Protein AF-A0A921ZQP5-F1 (afdb_monomer_lite)

Foldseek 3Di:
DVVLLVVCVVVVVPQDLALVQLVVLDDPVLVVLAPDDPPDPPDLSQVSNQVSLVSSLSSLLSLLVSQFQVLDPSSLVSLVVVLVVLVVCLVDPVCVSHPNLSSLVSSVSSLVSSLRNNALVPDPVSVVVLVVSVVVCPPPPVVPDDDDDDDDDPPPPPPPPVSVVSVVRSVVSPD

Structure (mmCIF, N/CA/C/O backbone):
data_AF-A0A921ZQP5-F1
#
_entry.id   AF-A0A921ZQP5-F1
#
loop_
_atom_site.group_PDB
_atom_site.id
_atom_site.type_symbol
_atom_site.label_atom_id
_atom_site.label_alt_id
_atom_site.label_comp_id
_atom_site.label_asym_id
_atom_site.label_entity_id
_atom_site.label_seq_id
_atom_site.pdbx_PDB_ins_code
_atom_site.Cartn_x
_atom_site.Cartn_y
_atom_site.Cartn_z
_atom_site.occupancy
_atom_site.B_iso_or_equiv
_atom_site.auth_seq_id
_atom_site.auth_comp_id
_atom_site.auth_asym_id
_atom_site.auth_atom_id
_atom_site.pdbx_PDB_model_num
ATOM 1 N N . MET A 1 1 ? -2.136 -1.147 -10.296 1.00 84.06 1 MET A N 1
ATOM 2 C CA . MET A 1 1 ? -2.865 -0.444 -9.224 1.00 84.06 1 MET A CA 1
ATOM 3 C C . MET A 1 1 ? -4.380 -0.607 -9.323 1.00 84.06 1 MET A C 1
ATOM 5 O O . MET A 1 1 ? -4.909 -1.419 -8.580 1.00 84.06 1 MET A O 1
ATOM 9 N N . LEU A 1 2 ? -5.087 0.066 -10.246 1.00 88.06 2 LEU A N 1
ATOM 10 C CA . LEU A 1 2 ? -6.568 0.063 -10.282 1.00 88.06 2 LEU A CA 1
ATOM 11 C C . LEU A 1 2 ? -7.206 -1.332 -10.355 1.00 88.06 2 LEU A C 1
ATOM 13 O O . LEU A 1 2 ? -8.207 -1.579 -9.695 1.00 88.06 2 LEU A O 1
ATOM 17 N N . ARG A 1 3 ? -6.595 -2.262 -11.099 1.00 88.50 3 ARG A N 1
ATOM 18 C CA . ARG A 1 3 ? -7.064 -3.654 -11.184 1.00 88.50 3 ARG A CA 1
ATOM 19 C C . ARG A 1 3 ? -7.100 -4.356 -9.820 1.00 88.50 3 ARG A C 1
ATOM 21 O O . ARG A 1 3 ? -8.034 -5.099 -9.555 1.00 88.50 3 ARG A O 1
ATOM 28 N N . ILE A 1 4 ? -6.110 -4.105 -8.962 1.00 92.38 4 ILE A N 1
ATOM 29 C CA . ILE A 1 4 ? -6.035 -4.703 -7.620 1.00 92.38 4 ILE A CA 1
ATOM 30 C C . ILE A 1 4 ? -7.061 -4.060 -6.692 1.00 92.38 4 ILE A C 1
ATOM 32 O O . ILE A 1 4 ? -7.744 -4.767 -5.964 1.00 92.38 4 ILE A O 1
ATOM 36 N N . ILE A 1 5 ? -7.241 -2.740 -6.790 1.00 91.19 5 ILE A N 1
ATOM 37 C CA . ILE A 1 5 ? -8.275 -2.027 -6.030 1.00 91.19 5 ILE A CA 1
ATOM 38 C C . ILE A 1 5 ? -9.661 -2.570 -6.393 1.00 91.19 5 ILE A C 1
ATOM 40 O O . ILE A 1 5 ? -10.423 -2.942 -5.511 1.00 91.19 5 ILE A O 1
ATOM 44 N N . ALA A 1 6 ? -9.970 -2.678 -7.689 1.00 91.25 6 ALA A N 1
ATOM 45 C CA . ALA A 1 6 ? -11.240 -3.226 -8.158 1.00 91.25 6 ALA A CA 1
ATOM 46 C C . ALA A 1 6 ? -11.448 -4.675 -7.693 1.00 91.25 6 ALA A C 1
ATOM 48 O O . ALA A 1 6 ? -12.532 -5.016 -7.232 1.00 91.25 6 ALA A O 1
ATOM 49 N N . ARG A 1 7 ? -10.404 -5.514 -7.754 1.00 89.31 7 ARG A N 1
ATOM 50 C CA . ARG A 1 7 ? -10.455 -6.884 -7.229 1.00 89.31 7 ARG A CA 1
ATOM 51 C C . ARG A 1 7 ? -10.760 -6.904 -5.729 1.00 89.31 7 ARG A C 1
ATOM 53 O O . ARG A 1 7 ? -11.623 -7.672 -5.326 1.00 89.31 7 ARG A O 1
ATOM 60 N N . GLY A 1 8 ? -10.101 -6.062 -4.932 1.00 88.81 8 GLY A N 1
ATOM 61 C CA . GLY A 1 8 ? -10.366 -5.944 -3.495 1.00 88.81 8 GLY A CA 1
ATOM 62 C C . GLY A 1 8 ? -11.794 -5.481 -3.196 1.00 88.81 8 GLY A C 1
ATOM 63 O O . GLY A 1 8 ? -12.433 -6.015 -2.304 1.00 88.81 8 GLY A O 1
ATOM 64 N N . LEU A 1 9 ? -12.340 -4.554 -3.989 1.00 89.25 9 LEU A N 1
ATOM 65 C CA . LEU A 1 9 ? -13.730 -4.105 -3.841 1.00 89.25 9 LEU A CA 1
ATOM 66 C C . LEU A 1 9 ? -14.756 -5.196 -4.177 1.00 89.25 9 LEU A C 1
ATOM 68 O O . LEU A 1 9 ? -15.815 -5.239 -3.562 1.00 89.25 9 LEU A O 1
ATOM 72 N N . VAL A 1 10 ? -14.458 -6.067 -5.144 1.00 93.88 10 VAL A N 1
ATOM 73 C CA . VAL A 1 10 ? -15.321 -7.212 -5.479 1.00 93.88 10 VAL A CA 1
ATOM 74 C C . VAL A 1 10 ? -15.189 -8.322 -4.434 1.00 93.88 10 VAL A C 1
ATOM 76 O O . VAL A 1 10 ? -16.189 -8.898 -4.022 1.00 93.88 10 VAL A O 1
ATOM 79 N N . LEU A 1 11 ? -13.966 -8.613 -3.986 1.00 92.62 11 LEU A N 1
ATOM 80 C CA . LEU A 1 11 ? -13.654 -9.625 -2.973 1.00 92.62 11 LEU A CA 1
ATOM 81 C C . LEU A 1 11 ? -13.567 -9.004 -1.567 1.00 92.62 11 LEU A C 1
ATOM 83 O O . LEU A 1 11 ? -12.644 -9.296 -0.806 1.00 92.62 11 LEU A O 1
ATOM 87 N N . TRP A 1 12 ? -14.522 -8.135 -1.235 1.00 91.06 12 TRP A N 1
ATOM 88 C CA . TRP A 1 12 ? -14.483 -7.280 -0.043 1.00 91.06 12 TRP A CA 1
ATOM 89 C C . TRP A 1 12 ? -14.379 -8.052 1.275 1.00 91.06 12 TRP A C 1
ATOM 91 O O . TRP A 1 12 ? -13.649 -7.653 2.183 1.00 91.06 12 TRP A O 1
ATOM 101 N N . ASP A 1 13 ? -15.075 -9.185 1.356 1.00 90.94 13 ASP A N 1
ATOM 102 C CA . ASP A 1 13 ? -15.134 -10.009 2.565 1.00 90.94 13 ASP A CA 1
ATOM 103 C C . ASP A 1 13 ? -13.842 -10.801 2.810 1.00 90.94 13 ASP A C 1
ATOM 105 O O . ASP A 1 13 ? -13.599 -11.248 3.924 1.00 90.94 13 ASP A O 1
ATOM 109 N N . SER A 1 14 ? -12.995 -10.943 1.786 1.00 90.31 14 SER A N 1
ATOM 110 C CA . SER A 1 14 ? -11.706 -11.645 1.879 1.00 90.31 14 SER A CA 1
ATOM 111 C C . SER A 1 14 ? -10.543 -10.754 2.320 1.00 90.31 14 SER A C 1
ATOM 113 O O . SER A 1 14 ? -9.406 -11.217 2.358 1.00 90.31 14 SER A O 1
ATOM 115 N N . ILE A 1 15 ? -10.787 -9.461 2.562 1.00 91.88 15 ILE A N 1
ATOM 116 C CA . ILE A 1 15 ? -9.733 -8.515 2.940 1.00 91.88 15 ILE A CA 1
ATOM 117 C C . ILE A 1 15 ? -9.412 -8.667 4.429 1.00 91.88 15 ILE A C 1
ATOM 119 O O . ILE A 1 15 ? -10.255 -8.375 5.280 1.00 91.88 15 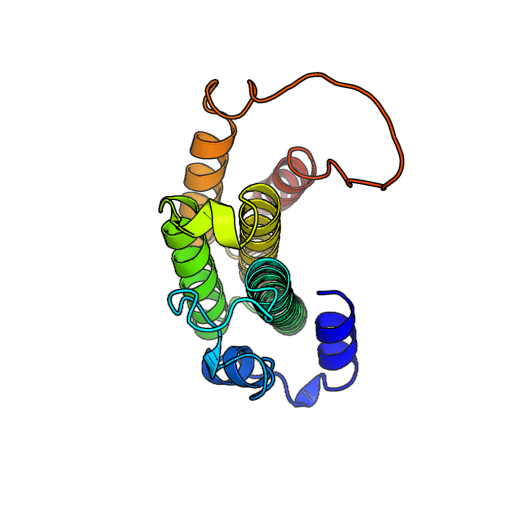ILE A O 1
ATOM 123 N N . GLU A 1 16 ? -8.164 -9.024 4.727 1.00 92.38 16 GLU A N 1
ATOM 124 C CA . GLU A 1 16 ? -7.643 -9.172 6.087 1.00 92.38 16 GLU A CA 1
ATOM 125 C C . GLU A 1 16 ? -6.623 -8.077 6.429 1.00 92.38 16 GLU A C 1
ATOM 127 O O . GLU A 1 16 ? -5.873 -7.611 5.570 1.00 92.38 16 GLU A O 1
ATOM 132 N N . ALA A 1 17 ? -6.588 -7.666 7.701 1.00 90.06 17 ALA A N 1
ATOM 133 C CA . ALA A 1 17 ? -5.658 -6.675 8.253 1.00 90.06 17 ALA A CA 1
ATOM 134 C C . ALA A 1 17 ? -4.242 -7.248 8.462 1.00 90.06 17 ALA A C 1
ATOM 136 O O . ALA A 1 17 ? -3.653 -7.099 9.526 1.00 90.06 17 ALA A O 1
ATOM 137 N N . SER A 1 18 ? -3.703 -7.937 7.456 1.00 90.81 18 SER A N 1
ATOM 138 C CA . SER A 1 18 ? -2.414 -8.622 7.534 1.00 90.81 18 SER A CA 1
ATOM 139 C C . SER A 1 18 ? -1.501 -8.244 6.371 1.00 90.81 18 SER A C 1
ATOM 141 O O . SER A 1 18 ? -1.930 -7.866 5.278 1.00 90.81 18 SER A O 1
ATOM 143 N N . GLU A 1 19 ? -0.197 -8.352 6.606 1.00 88.38 19 GLU A N 1
ATOM 144 C CA . GLU A 1 19 ? 0.795 -8.219 5.539 1.00 88.38 19 GLU A CA 1
ATOM 145 C C . GLU A 1 19 ? 0.754 -9.382 4.553 1.00 88.38 19 GLU A C 1
ATOM 147 O O . GLU A 1 19 ? 1.008 -9.186 3.365 1.00 88.38 19 GLU A O 1
ATOM 152 N N . GLU A 1 20 ? 0.395 -10.568 5.039 1.00 90.12 20 GLU A N 1
ATOM 153 C CA . GLU A 1 20 ? 0.256 -11.779 4.234 1.00 90.12 20 GLU A CA 1
ATOM 154 C C . GLU A 1 20 ? -0.777 -11.567 3.127 1.00 90.12 20 GLU A C 1
ATOM 156 O O . GLU A 1 20 ? -0.497 -11.822 1.957 1.00 90.12 20 GLU A O 1
ATOM 161 N N . TRP A 1 21 ? -1.913 -10.944 3.457 1.00 90.81 21 TRP A N 1
ATOM 162 C CA . TRP A 1 21 ? -2.940 -10.625 2.471 1.00 90.81 21 TRP A CA 1
ATOM 163 C C . TRP A 1 21 ? -2.437 -9.693 1.357 1.00 90.81 21 TRP A C 1
ATOM 165 O O . TRP A 1 21 ? -2.830 -9.833 0.193 1.00 90.81 21 TRP A O 1
ATOM 175 N N . ILE A 1 22 ? -1.559 -8.738 1.697 1.00 90.12 22 ILE A N 1
ATOM 176 C CA . ILE A 1 22 ? -0.934 -7.820 0.732 1.00 90.12 22 ILE A CA 1
ATOM 177 C C . ILE A 1 22 ? 0.013 -8.594 -0.195 1.00 90.12 22 ILE A C 1
ATOM 179 O O . ILE A 1 22 ? -0.006 -8.375 -1.410 1.00 90.12 22 ILE A O 1
ATOM 183 N N . ASP A 1 23 ? 0.818 -9.498 0.364 1.00 88.81 23 ASP A N 1
ATOM 184 C CA . ASP A 1 23 ? 1.767 -10.326 -0.386 1.00 88.81 23 ASP A CA 1
ATOM 185 C C . ASP A 1 23 ? 1.061 -11.358 -1.286 1.00 88.81 23 ASP A C 1
ATOM 187 O O . ASP A 1 23 ? 1.543 -11.657 -2.384 1.00 88.81 23 ASP A O 1
ATOM 191 N N . ASP A 1 24 ? -0.129 -11.817 -0.900 1.00 90.81 24 ASP A N 1
ATOM 192 C CA . ASP A 1 24 ? -0.987 -12.703 -1.697 1.00 90.81 24 ASP A CA 1
ATOM 193 C C . ASP A 1 24 ? -1.601 -12.022 -2.925 1.00 90.81 24 ASP A C 1
ATOM 195 O O . ASP A 1 24 ? -2.029 -12.684 -3.876 1.00 90.81 24 ASP A O 1
ATOM 199 N N . GLN A 1 25 ? -1.612 -10.686 -2.971 1.00 89.75 25 GLN A N 1
ATOM 200 C CA . GLN A 1 25 ? -2.011 -9.967 -4.183 1.00 89.75 25 GLN A CA 1
ATOM 201 C C . GLN A 1 25 ? -0.934 -10.016 -5.273 1.00 89.75 25 GLN A C 1
ATOM 203 O O . GLN A 1 25 ? -1.226 -9.696 -6.431 1.00 89.75 25 GLN A O 1
ATOM 208 N N . VAL A 1 26 ? 0.304 -10.385 -4.928 1.00 88.00 26 VAL A N 1
ATOM 209 C CA . VAL A 1 26 ? 1.435 -10.421 -5.857 1.00 88.00 26 VAL A CA 1
ATOM 210 C C . VAL A 1 26 ? 1.469 -11.772 -6.580 1.00 88.00 26 VAL A C 1
ATOM 212 O O . VAL A 1 26 ? 1.641 -12.807 -5.936 1.00 88.00 26 VAL A O 1
ATOM 215 N N . PRO A 1 27 ? 1.364 -11.797 -7.922 1.00 85.94 27 PRO A N 1
ATOM 216 C CA . PRO A 1 27 ? 1.469 -13.029 -8.693 1.00 85.94 27 PRO A CA 1
ATOM 217 C C . PRO A 1 27 ? 2.818 -13.719 -8.479 1.00 85.94 27 PRO A C 1
ATOM 219 O O . PRO A 1 27 ? 3.862 -13.062 -8.483 1.00 85.94 27 PRO A O 1
ATOM 222 N N . GLU A 1 28 ? 2.811 -15.050 -8.398 1.00 80.94 28 GLU A N 1
ATOM 223 C CA . GLU A 1 28 ? 4.031 -15.865 -8.292 1.00 80.94 28 GLU A CA 1
ATOM 224 C C . GLU A 1 28 ? 5.002 -15.627 -9.450 1.00 80.94 28 GLU A C 1
ATOM 226 O O . GLU A 1 28 ? 6.207 -15.717 -9.265 1.00 80.94 28 GLU A O 1
ATOM 231 N N . THR A 1 29 ? 4.493 -15.228 -10.617 1.00 78.19 29 THR A N 1
ATOM 232 C CA . THR A 1 29 ? 5.302 -14.847 -11.781 1.00 78.19 29 THR A CA 1
ATOM 233 C C . THR A 1 29 ? 6.208 -13.648 -11.510 1.00 78.19 29 THR A C 1
ATOM 235 O O . THR A 1 29 ? 7.262 -13.546 -12.119 1.00 78.19 29 THR A O 1
ATOM 238 N N . ILE A 1 30 ? 5.818 -12.734 -10.614 1.00 76.62 30 ILE A N 1
ATOM 239 C CA . ILE A 1 30 ? 6.585 -11.517 -10.307 1.00 76.62 30 ILE A CA 1
ATOM 240 C C . ILE A 1 30 ? 7.510 -11.746 -9.108 1.00 76.62 30 ILE A C 1
ATOM 242 O O . ILE A 1 30 ? 8.615 -11.210 -9.100 1.00 76.62 30 ILE A O 1
ATOM 246 N N . LYS A 1 31 ? 7.105 -12.586 -8.140 1.00 75.50 31 LYS A N 1
ATOM 247 C CA . LYS A 1 31 ? 7.870 -12.900 -6.916 1.00 75.50 31 LYS A CA 1
ATOM 248 C C . LYS A 1 31 ? 9.378 -13.176 -7.137 1.00 75.50 31 LYS A C 1
ATOM 250 O O . LYS A 1 31 ? 10.164 -12.609 -6.381 1.00 75.50 31 LYS A O 1
ATOM 255 N N . PRO A 1 32 ? 9.826 -13.954 -8.146 1.00 69.06 32 PRO A N 1
ATOM 256 C CA . PRO A 1 32 ? 11.253 -14.251 -8.337 1.00 69.06 32 PRO A CA 1
ATOM 257 C C . PRO A 1 32 ? 12.075 -13.092 -8.929 1.00 69.06 32 PRO A C 1
ATOM 259 O O . PRO A 1 32 ? 13.300 -13.076 -8.801 1.00 69.06 32 PRO A O 1
ATOM 262 N N . TYR A 1 33 ? 11.427 -12.104 -9.553 1.00 63.81 33 TYR A N 1
ATOM 263 C CA . TYR A 1 33 ? 12.099 -10.980 -10.219 1.00 63.81 33 TYR A CA 1
ATOM 264 C C . TYR A 1 33 ? 12.191 -9.719 -9.343 1.00 63.81 33 TYR A C 1
ATOM 266 O O . TYR A 1 33 ? 12.724 -8.699 -9.780 1.00 63.81 33 TYR A O 1
ATOM 274 N N . ILE A 1 34 ? 11.699 -9.780 -8.102 1.00 64.56 34 ILE A N 1
ATOM 275 C CA . ILE A 1 34 ? 11.706 -8.660 -7.155 1.00 64.56 34 ILE A CA 1
ATOM 276 C C . ILE A 1 34 ? 13.138 -8.393 -6.670 1.00 64.56 34 ILE A C 1
ATOM 278 O O . ILE A 1 34 ? 13.716 -9.196 -5.944 1.00 64.56 34 ILE A O 1
ATOM 282 N N . PHE A 1 35 ? 13.699 -7.235 -7.033 1.00 56.47 35 PHE A N 1
ATOM 283 C CA . PHE A 1 35 ? 15.016 -6.747 -6.578 1.00 56.47 35 PHE A CA 1
ATOM 284 C C . PHE A 1 35 ? 16.217 -7.688 -6.818 1.00 56.47 35 PHE A C 1
ATOM 286 O O . PHE A 1 35 ? 17.284 -7.490 -6.230 1.00 56.47 35 PHE A O 1
ATOM 293 N N . THR A 1 36 ? 16.080 -8.668 -7.711 1.00 57.41 36 THR A N 1
ATOM 294 C CA . THR A 1 36 ? 17.178 -9.535 -8.158 1.00 57.41 36 THR A CA 1
ATOM 295 C C . THR A 1 36 ? 18.044 -8.797 -9.183 1.00 57.41 36 THR A C 1
ATOM 297 O O . THR A 1 36 ? 17.536 -8.014 -9.989 1.00 57.41 36 THR A O 1
ATOM 300 N N . LYS A 1 37 ? 19.368 -9.022 -9.161 1.00 53.88 37 LYS A N 1
ATOM 301 C CA . LYS A 1 37 ? 20.265 -8.482 -10.198 1.00 53.88 37 LYS A CA 1
ATOM 302 C C . LYS A 1 37 ? 19.830 -8.998 -11.579 1.00 53.88 37 LYS A C 1
ATOM 304 O O . LYS A 1 37 ? 19.531 -10.191 -11.683 1.00 53.88 37 LYS A O 1
ATOM 309 N N . PRO A 1 38 ? 19.848 -8.147 -12.622 1.00 59.31 38 PRO A N 1
ATOM 310 C CA . PRO A 1 38 ? 19.585 -8.587 -13.982 1.00 59.31 38 PRO A CA 1
ATOM 311 C C . PRO A 1 38 ? 20.487 -9.771 -14.319 1.00 59.31 38 PRO A C 1
ATOM 313 O O . PRO A 1 38 ? 21.709 -9.658 -14.234 1.00 59.31 38 PRO A O 1
ATOM 316 N N . THR A 1 39 ? 19.881 -10.923 -14.584 1.00 58.44 39 THR A N 1
ATOM 317 C CA . THR A 1 39 ? 20.587 -12.164 -14.935 1.00 58.44 39 THR A CA 1
ATOM 318 C C . THR A 1 39 ? 20.300 -12.543 -16.389 1.00 58.44 39 THR A C 1
ATOM 320 O O . THR A 1 39 ? 21.133 -13.179 -17.024 1.00 58.44 39 THR A O 1
ATOM 323 N N . GLU A 1 40 ? 19.162 -12.103 -16.937 1.00 60.91 40 GLU A N 1
ATOM 324 C CA . GLU A 1 40 ? 18.735 -12.366 -18.311 1.00 60.91 40 GLU A CA 1
ATOM 325 C C . GLU A 1 40 ? 18.406 -11.054 -19.033 1.00 60.91 40 GLU A C 1
ATOM 327 O O . GLU A 1 40 ? 17.514 -10.320 -18.615 1.00 60.91 40 GLU A O 1
ATOM 332 N N . ASP A 1 41 ? 19.074 -10.779 -20.154 1.00 59.09 41 ASP A N 1
ATOM 333 C CA . ASP A 1 41 ? 18.894 -9.538 -20.929 1.00 59.09 41 ASP A CA 1
ATOM 334 C C . ASP A 1 41 ? 17.508 -9.410 -21.602 1.00 59.09 41 ASP A C 1
ATOM 336 O O . ASP A 1 41 ? 17.139 -8.336 -22.070 1.00 59.09 41 ASP A O 1
ATOM 340 N N . ASN A 1 42 ? 16.714 -10.488 -21.638 1.00 66.00 42 ASN A N 1
ATOM 341 C CA . ASN A 1 42 ? 15.389 -10.513 -22.273 1.00 66.00 42 ASN A CA 1
ATOM 342 C C . ASN A 1 42 ? 14.234 -10.121 -21.335 1.00 66.00 42 ASN A C 1
ATOM 344 O O . ASN A 1 42 ? 13.088 -10.052 -21.784 1.00 66.00 42 ASN A O 1
ATOM 348 N N . VAL A 1 43 ? 14.499 -9.903 -20.043 1.00 69.06 43 VAL A N 1
ATOM 349 C CA . VAL A 1 43 ? 13.464 -9.553 -19.062 1.00 69.06 43 VAL A CA 1
ATOM 350 C C . VAL A 1 43 ? 13.516 -8.060 -18.763 1.00 69.06 43 VAL A C 1
ATOM 352 O O . VAL A 1 43 ? 14.529 -7.534 -18.308 1.00 69.06 43 VAL A O 1
ATOM 355 N N . ASP A 1 44 ? 12.389 -7.377 -18.961 1.00 76.69 44 ASP A N 1
ATOM 356 C CA . ASP A 1 44 ? 12.228 -5.986 -18.544 1.00 76.69 44 ASP A CA 1
ATOM 357 C C . ASP A 1 44 ? 12.037 -5.911 -17.018 1.00 76.69 44 ASP A C 1
ATOM 359 O O . ASP A 1 44 ? 10.922 -5.909 -16.484 1.00 76.69 44 ASP A O 1
ATOM 363 N N . TYR A 1 45 ? 13.163 -5.890 -16.301 1.00 74.75 45 TYR A N 1
ATOM 364 C CA . TYR A 1 45 ? 13.194 -5.748 -14.846 1.00 74.75 45 TYR A CA 1
ATOM 365 C C . TYR A 1 45 ? 12.546 -4.440 -14.376 1.00 74.75 45 TYR A C 1
ATOM 367 O O . TYR A 1 45 ? 12.028 -4.396 -13.257 1.00 74.75 45 TYR A O 1
ATOM 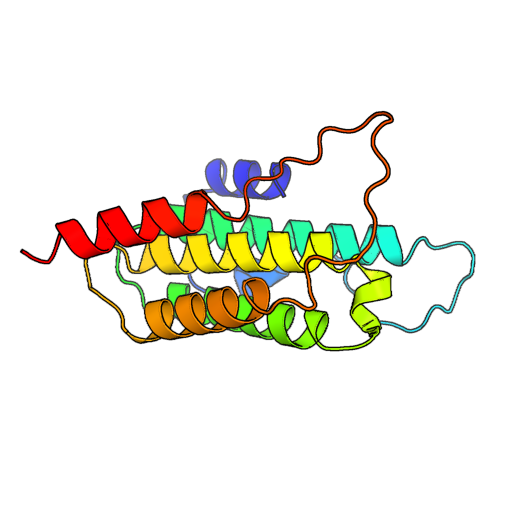375 N N . GLU A 1 46 ? 12.531 -3.391 -15.206 1.00 78.38 46 GLU A N 1
ATOM 376 C CA . GLU A 1 46 ? 11.878 -2.131 -14.860 1.00 78.38 46 GLU A CA 1
ATOM 377 C C . GLU A 1 46 ? 10.361 -2.296 -14.823 1.00 78.38 46 GLU A C 1
ATOM 379 O O . GLU A 1 46 ? 9.727 -2.010 -13.801 1.00 78.38 46 GLU A O 1
ATOM 384 N N . ALA A 1 47 ? 9.783 -2.857 -15.886 1.00 82.12 47 ALA A N 1
ATOM 385 C CA . ALA A 1 47 ? 8.355 -3.146 -15.949 1.00 82.12 47 ALA A CA 1
ATOM 386 C C . ALA A 1 47 ? 7.908 -4.110 -14.835 1.00 82.12 47 ALA A C 1
ATOM 388 O O . ALA A 1 47 ? 6.843 -3.913 -14.240 1.00 82.12 47 ALA A O 1
ATOM 389 N N . MET A 1 48 ? 8.720 -5.122 -14.502 1.00 82.38 48 MET A N 1
ATOM 390 C CA . MET A 1 48 ? 8.412 -6.067 -13.419 1.00 82.38 48 MET A CA 1
ATOM 391 C C . MET A 1 48 ? 8.392 -5.387 -12.044 1.00 82.38 48 MET A C 1
ATOM 393 O O . MET A 1 48 ? 7.427 -5.544 -11.287 1.00 82.38 48 MET A O 1
ATOM 397 N N . ASN A 1 49 ? 9.406 -4.577 -11.725 1.00 82.25 49 ASN A N 1
ATOM 398 C CA . ASN A 1 49 ? 9.465 -3.855 -10.452 1.00 82.25 49 ASN A CA 1
ATOM 399 C C . ASN A 1 49 ? 8.374 -2.775 -10.353 1.00 82.25 49 ASN A C 1
ATOM 401 O O . ASN A 1 49 ? 7.760 -2.602 -9.295 1.00 82.25 49 ASN A O 1
ATOM 405 N N . GLN A 1 50 ? 8.070 -2.082 -11.454 1.00 84.38 50 GLN A N 1
ATOM 406 C CA . GLN A 1 50 ? 6.948 -1.145 -11.530 1.00 84.38 50 GLN A CA 1
ATOM 407 C C . GLN A 1 50 ? 5.604 -1.846 -11.308 1.00 84.38 50 GLN A C 1
ATOM 409 O O . GLN A 1 50 ? 4.752 -1.327 -10.578 1.00 84.38 50 GLN A O 1
ATOM 414 N N . ALA A 1 51 ? 5.397 -3.021 -11.909 1.00 87.94 51 ALA A N 1
ATOM 415 C CA . ALA A 1 51 ? 4.190 -3.816 -11.714 1.00 87.94 51 ALA A CA 1
ATOM 416 C C . ALA A 1 51 ? 4.040 -4.238 -10.248 1.00 87.94 51 ALA A C 1
ATOM 418 O O . ALA A 1 51 ? 2.974 -4.021 -9.670 1.00 87.94 51 ALA A O 1
ATOM 419 N N . TYR A 1 52 ? 5.113 -4.741 -9.628 1.00 88.00 52 TYR A N 1
ATOM 420 C CA . TYR A 1 52 ? 5.144 -5.090 -8.206 1.00 88.00 52 TYR A CA 1
ATOM 421 C C . TYR A 1 52 ? 4.736 -3.910 -7.311 1.00 88.00 52 TYR A C 1
ATOM 423 O O . TYR A 1 52 ? 3.782 -4.021 -6.537 1.00 88.00 52 TYR A O 1
ATOM 431 N N . CYS A 1 53 ? 5.381 -2.748 -7.473 1.00 87.75 53 CYS A N 1
ATOM 432 C CA . CYS A 1 53 ? 5.075 -1.556 -6.676 1.00 87.75 53 CYS A CA 1
ATOM 433 C C . CYS A 1 53 ? 3.603 -1.145 -6.816 1.00 87.75 53 CYS A C 1
ATOM 435 O O . CYS A 1 53 ? 2.922 -0.869 -5.829 1.00 87.75 53 CYS A O 1
ATOM 437 N N . ASN A 1 54 ? 3.086 -1.167 -8.046 1.00 90.56 54 ASN A N 1
ATOM 438 C CA . ASN A 1 54 ? 1.703 -0.819 -8.352 1.00 90.56 54 ASN A CA 1
ATOM 439 C C . ASN A 1 54 ? 0.673 -1.844 -7.851 1.00 90.56 54 ASN A C 1
ATOM 441 O O . ASN A 1 54 ? -0.501 -1.487 -7.703 1.00 90.56 54 ASN A O 1
ATOM 445 N N . ILE A 1 55 ? 1.055 -3.110 -7.677 1.00 92.12 55 ILE A N 1
ATOM 446 C CA . ILE A 1 55 ? 0.194 -4.155 -7.112 1.00 92.12 55 ILE A CA 1
ATOM 447 C C . ILE A 1 55 ? 0.091 -3.956 -5.605 1.00 92.12 55 ILE A C 1
ATOM 449 O O . ILE A 1 55 ? -1.015 -3.765 -5.102 1.00 92.12 55 ILE A O 1
ATOM 453 N N . VAL A 1 56 ? 1.235 -3.878 -4.921 1.00 91.75 56 VAL A N 1
ATOM 454 C CA . VAL A 1 56 ? 1.310 -3.681 -3.467 1.00 91.75 56 VAL A CA 1
ATOM 455 C C . VAL A 1 56 ? 0.648 -2.363 -3.057 1.00 91.75 56 VAL A C 1
ATOM 457 O O . VAL A 1 56 ? -0.184 -2.353 -2.157 1.00 91.75 56 VAL A O 1
ATOM 460 N N . ALA A 1 57 ? 0.909 -1.256 -3.761 1.00 92.12 57 ALA A N 1
ATOM 461 C CA . ALA A 1 57 ? 0.246 0.019 -3.473 1.00 92.12 57 ALA A CA 1
ATOM 462 C C . ALA A 1 57 ? -1.281 -0.051 -3.657 1.00 92.12 57 ALA A C 1
ATOM 464 O O . ALA A 1 57 ? -2.029 0.561 -2.896 1.00 92.12 57 ALA A O 1
ATOM 465 N N . GLY A 1 58 ? -1.754 -0.812 -4.652 1.00 92.75 58 GLY A N 1
ATOM 466 C CA . GLY A 1 58 ? -3.182 -1.048 -4.868 1.00 92.75 58 GLY A CA 1
ATOM 467 C C . GLY A 1 58 ? -3.817 -1.887 -3.758 1.00 92.75 58 GLY A C 1
ATOM 468 O O . GLY A 1 58 ? -4.922 -1.569 -3.327 1.00 92.75 58 GLY A O 1
ATOM 469 N N . ALA A 1 59 ? -3.108 -2.907 -3.272 1.00 93.38 59 ALA A N 1
ATOM 470 C CA . ALA A 1 59 ? -3.531 -3.738 -2.149 1.00 93.38 59 ALA A CA 1
ATOM 471 C C . ALA A 1 59 ? -3.616 -2.920 -0.851 1.00 93.38 59 ALA A C 1
ATOM 473 O O . ALA A 1 59 ? -4.666 -2.900 -0.213 1.00 93.38 59 ALA A O 1
ATOM 474 N N . CYS A 1 60 ? -2.577 -2.141 -0.527 1.00 93.12 60 CYS A N 1
ATOM 475 C CA . CYS A 1 60 ? -2.588 -1.220 0.613 1.00 93.12 60 CYS A CA 1
ATOM 476 C C . CYS A 1 60 ? -3.765 -0.236 0.541 1.00 93.12 60 CYS A C 1
ATOM 478 O O . CYS A 1 60 ? -4.399 0.050 1.552 1.00 93.12 60 CYS A O 1
ATOM 480 N N . PHE A 1 61 ? -4.081 0.286 -0.650 1.00 93.50 61 PHE A N 1
ATOM 481 C CA . PHE A 1 61 ? -5.215 1.193 -0.823 1.00 93.50 61 PHE A CA 1
ATOM 482 C C . PHE A 1 61 ? -6.566 0.503 -0.614 1.00 93.50 61 PHE A C 1
ATOM 484 O O . PHE A 1 61 ? -7.428 1.070 0.051 1.00 93.50 61 PHE A O 1
ATOM 491 N N . ALA A 1 62 ? -6.745 -0.716 -1.131 1.00 94.19 62 ALA A N 1
ATOM 492 C CA . ALA A 1 62 ? -7.946 -1.514 -0.880 1.00 94.19 62 ALA A CA 1
ATOM 493 C C . ALA A 1 62 ? -8.126 -1.809 0.618 1.00 94.19 62 ALA A C 1
ATOM 495 O O . ALA A 1 62 ? -9.226 -1.648 1.144 1.00 94.19 62 ALA A O 1
ATOM 496 N N . LEU A 1 63 ? -7.033 -2.132 1.317 1.00 92.81 63 LEU A N 1
ATOM 497 C CA . LEU A 1 63 ? -7.027 -2.311 2.767 1.00 92.81 63 LEU A CA 1
ATOM 498 C C . LEU A 1 63 ? -7.444 -1.022 3.492 1.00 92.81 63 LEU A C 1
ATOM 500 O O . LEU A 1 63 ? -8.302 -1.037 4.373 1.00 92.81 63 LEU A O 1
ATOM 504 N N . GLY A 1 64 ? -6.920 0.122 3.043 1.00 91.75 64 GLY A N 1
ATOM 505 C CA . GLY A 1 64 ? -7.307 1.435 3.553 1.00 91.75 64 GLY A CA 1
ATOM 506 C C . GLY A 1 64 ? -8.786 1.776 3.359 1.00 91.75 64 GLY A C 1
ATOM 507 O O . GLY A 1 64 ? -9.362 2.445 4.210 1.00 91.75 64 GLY A O 1
ATOM 508 N N . LEU A 1 65 ? -9.412 1.308 2.273 1.00 91.75 65 LEU A N 1
ATOM 509 C CA . LEU A 1 65 ? -10.856 1.451 2.058 1.00 91.75 65 LEU A CA 1
ATOM 510 C C . LEU A 1 65 ? -11.657 0.537 2.994 1.00 91.75 65 LEU A C 1
ATOM 512 O O . LEU A 1 65 ? -12.664 0.972 3.548 1.00 91.75 65 LEU A O 1
ATOM 516 N N . ARG A 1 66 ? -11.205 -0.706 3.199 1.00 92.38 66 ARG A N 1
ATOM 517 C CA . ARG A 1 66 ? -11.867 -1.701 4.060 1.00 92.38 66 ARG A CA 1
ATOM 518 C C . ARG A 1 66 ? -11.916 -1.308 5.531 1.00 92.38 66 ARG A C 1
ATOM 520 O O . ARG A 1 66 ? -12.902 -1.604 6.208 1.00 92.38 66 ARG A O 1
ATOM 527 N N . PHE A 1 67 ? -10.859 -0.664 6.007 1.00 90.12 67 PHE A N 1
ATOM 528 C CA . PHE A 1 67 ? -10.689 -0.253 7.400 1.00 90.12 67 PHE A CA 1
ATOM 529 C C . PHE A 1 67 ? -10.786 1.270 7.571 1.00 90.12 67 PHE A C 1
ATOM 531 O O . PHE A 1 67 ? -10.321 1.822 8.564 1.00 90.12 67 PHE A O 1
ATOM 538 N N . ALA A 1 68 ? -11.392 1.981 6.615 1.00 90.88 68 ALA A N 1
ATOM 539 C CA . ALA A 1 68 ? -11.519 3.433 6.679 1.00 90.88 68 ALA A CA 1
ATOM 540 C C . ALA A 1 68 ? -12.281 3.871 7.945 1.00 90.88 68 ALA A C 1
ATOM 542 O O . ALA A 1 68 ? -13.449 3.531 8.130 1.00 90.88 68 ALA A O 1
ATOM 543 N N . GLY A 1 69 ? -11.619 4.634 8.817 1.00 84.44 69 GLY A N 1
ATOM 544 C CA . GLY A 1 69 ? -12.190 5.137 10.069 1.00 84.44 69 GLY A CA 1
ATOM 545 C C . GLY A 1 69 ? -12.434 4.085 11.157 1.00 84.44 69 GLY A C 1
ATOM 546 O O . GLY A 1 69 ? -12.969 4.437 12.208 1.00 84.44 69 GLY A O 1
ATOM 547 N N . SER A 1 70 ? -12.040 2.819 10.963 1.00 85.50 70 SER A N 1
ATOM 548 C CA . SER A 1 70 ? -12.141 1.809 12.028 1.00 85.50 70 SER A CA 1
ATOM 549 C C . SER A 1 70 ? -11.148 2.093 13.164 1.00 85.50 70 SER A C 1
ATOM 551 O O . SER A 1 70 ? -11.443 1.838 14.337 1.00 85.50 70 SER A O 1
ATOM 553 N N . GLY A 1 71 ? -9.998 2.694 12.833 1.00 81.56 71 GLY A N 1
ATOM 554 C CA . GLY A 1 71 ? -8.882 2.885 13.758 1.00 81.56 71 GLY A CA 1
ATOM 555 C C . GLY A 1 71 ? -8.204 1.573 14.147 1.00 81.56 71 GLY A C 1
ATOM 556 O O . GLY A 1 71 ? -7.735 1.456 15.275 1.00 81.56 71 GLY A O 1
ATOM 557 N N . ASP A 1 72 ? -8.223 0.597 13.241 1.00 88.38 72 ASP A N 1
ATOM 558 C CA . ASP A 1 72 ? -7.560 -0.694 13.394 1.00 88.38 72 ASP A CA 1
ATOM 559 C C . ASP A 1 72 ? -6.034 -0.519 13.308 1.00 88.38 72 ASP A C 1
ATOM 561 O O . ASP A 1 72 ? -5.509 0.006 12.318 1.00 88.38 72 ASP A O 1
ATOM 565 N N . GLU A 1 73 ? -5.332 -0.892 14.379 1.00 87.94 73 GLU A N 1
ATOM 566 C CA . GLU A 1 73 ? -3.884 -0.702 14.490 1.00 87.94 73 GLU A CA 1
ATOM 567 C C . GLU A 1 73 ? -3.104 -1.717 13.654 1.00 87.94 73 GLU A C 1
ATOM 569 O O . GLU A 1 73 ? -2.094 -1.342 13.057 1.00 87.94 73 GLU A O 1
ATOM 574 N N . ASP A 1 74 ? -3.610 -2.944 13.521 1.00 90.44 74 ASP A N 1
ATOM 575 C CA . ASP A 1 74 ? -2.974 -4.006 12.741 1.00 90.44 74 ASP A CA 1
ATOM 576 C C . ASP A 1 74 ? -2.996 -3.648 11.247 1.00 90.44 74 ASP A C 1
ATOM 578 O O . ASP A 1 74 ? -1.966 -3.668 10.565 1.00 90.44 74 ASP A O 1
ATOM 582 N N . ALA A 1 75 ? -4.147 -3.180 10.745 1.00 89.25 75 ALA A N 1
ATOM 583 C CA . ALA A 1 75 ? -4.281 -2.706 9.369 1.00 89.25 75 ALA A CA 1
ATOM 584 C C . ALA A 1 75 ? -3.394 -1.478 9.097 1.00 89.25 75 ALA A C 1
ATOM 586 O O . ALA A 1 75 ? -2.789 -1.358 8.025 1.00 89.25 75 ALA A O 1
ATOM 587 N N . ARG A 1 76 ? -3.298 -0.550 10.061 1.00 87.88 76 ARG A N 1
ATOM 588 C CA . ARG A 1 76 ? -2.403 0.614 9.969 1.00 87.88 76 ARG A CA 1
ATOM 589 C C . ARG A 1 76 ? -0.947 0.165 9.874 1.00 87.88 76 ARG A C 1
ATOM 591 O O . ARG A 1 76 ? -0.222 0.664 9.008 1.00 87.88 76 ARG A O 1
ATOM 598 N N . ASP A 1 77 ? -0.519 -0.728 10.756 1.00 89.88 77 ASP A N 1
ATOM 599 C CA . ASP A 1 77 ? 0.877 -1.142 10.870 1.00 89.88 77 ASP A CA 1
ATOM 600 C C . ASP A 1 77 ? 1.320 -1.949 9.649 1.00 89.88 77 ASP A C 1
ATOM 602 O O . ASP A 1 77 ? 2.371 -1.636 9.084 1.00 89.88 77 ASP A O 1
ATOM 606 N N . ALA A 1 78 ? 0.467 -2.835 9.124 1.00 91.00 78 ALA A N 1
ATOM 607 C CA . ALA A 1 78 ? 0.711 -3.535 7.862 1.00 91.00 78 ALA A CA 1
ATOM 608 C C . ALA A 1 78 ? 0.951 -2.557 6.689 1.00 91.00 78 ALA A C 1
ATOM 610 O O . ALA A 1 78 ? 1.920 -2.685 5.931 1.00 91.00 78 ALA A O 1
ATOM 611 N N . VAL A 1 79 ? 0.116 -1.516 6.552 1.00 90.81 79 VAL A N 1
ATOM 612 C CA . VAL A 1 79 ? 0.282 -0.495 5.498 1.00 90.81 79 VAL A CA 1
ATOM 613 C C . VAL A 1 79 ? 1.532 0.360 5.727 1.00 90.81 79 VAL A C 1
ATOM 615 O O . VAL A 1 79 ? 2.256 0.670 4.773 1.00 90.81 79 VAL A O 1
ATOM 618 N N . LEU A 1 80 ? 1.809 0.762 6.971 1.00 87.19 80 LEU A N 1
ATOM 619 C CA . LEU A 1 80 ? 2.978 1.578 7.311 1.00 87.19 80 LEU A CA 1
ATOM 620 C C . LEU A 1 80 ? 4.291 0.818 7.124 1.00 87.19 80 LEU A C 1
ATOM 622 O O . LEU A 1 80 ? 5.269 1.424 6.681 1.00 87.19 80 LEU A O 1
ATOM 626 N N . GLN A 1 81 ? 4.315 -0.487 7.387 1.00 89.88 81 GLN A N 1
ATOM 627 C CA . GLN A 1 81 ? 5.459 -1.351 7.117 1.00 89.88 81 GLN A CA 1
ATOM 628 C C . GLN A 1 81 ? 5.804 -1.346 5.624 1.00 89.88 81 GLN A C 1
ATOM 630 O O . GLN A 1 81 ? 6.952 -1.083 5.244 1.00 89.88 81 GLN A O 1
ATOM 635 N N . ARG A 1 82 ? 4.798 -1.499 4.753 1.00 87.94 82 ARG A N 1
ATOM 636 C CA . ARG A 1 82 ? 4.983 -1.427 3.292 1.00 87.94 82 ARG A CA 1
ATOM 637 C C . ARG A 1 82 ? 5.365 -0.027 2.817 1.00 87.94 82 ARG A C 1
ATOM 639 O O . ARG A 1 82 ? 6.248 0.116 1.971 1.00 87.94 82 ARG A O 1
ATOM 646 N N . ALA A 1 83 ? 4.789 1.021 3.403 1.00 85.69 83 ALA A N 1
ATOM 647 C CA . ALA A 1 83 ? 5.203 2.399 3.138 1.00 85.69 83 ALA A CA 1
ATOM 648 C C . ALA A 1 83 ? 6.672 2.646 3.544 1.00 85.69 83 ALA A C 1
ATOM 650 O O . ALA A 1 83 ? 7.418 3.307 2.819 1.00 85.69 83 ALA A O 1
ATOM 651 N N . GLY A 1 84 ? 7.109 2.088 4.675 1.00 84.19 84 GLY A N 1
ATOM 652 C CA . GLY A 1 84 ? 8.497 2.112 5.129 1.00 84.19 84 GLY A CA 1
ATOM 653 C C . GLY A 1 84 ? 9.434 1.429 4.136 1.00 84.19 84 GLY A C 1
ATOM 654 O O . GLY A 1 84 ? 10.437 2.025 3.736 1.00 84.19 84 GLY A O 1
ATOM 655 N N . ALA A 1 85 ? 9.065 0.236 3.660 1.00 84.88 85 ALA A N 1
ATOM 656 C CA . ALA A 1 85 ? 9.806 -0.475 2.622 1.00 84.88 85 ALA A CA 1
ATOM 657 C C . ALA A 1 85 ? 9.971 0.394 1.362 1.00 84.88 85 ALA A C 1
ATOM 659 O O . ALA A 1 85 ? 11.102 0.635 0.934 1.00 84.88 85 ALA A O 1
ATOM 660 N N . PHE A 1 86 ? 8.887 0.979 0.837 1.00 83.25 86 PHE A N 1
ATOM 661 C CA . PHE A 1 86 ? 8.957 1.890 -0.314 1.00 83.25 86 PHE A CA 1
ATOM 662 C C . PHE A 1 86 ? 9.832 3.122 -0.063 1.00 83.25 86 PHE A C 1
ATOM 664 O O . PHE A 1 86 ? 10.604 3.518 -0.937 1.00 83.25 86 PHE A O 1
ATOM 671 N N . ALA A 1 87 ? 9.775 3.712 1.132 1.00 79.06 87 ALA A N 1
ATOM 672 C CA . ALA A 1 87 ? 10.610 4.857 1.482 1.00 79.06 87 ALA A CA 1
ATOM 673 C C . ALA A 1 87 ? 12.109 4.504 1.549 1.00 79.06 87 ALA A C 1
ATOM 675 O O . ALA A 1 87 ? 12.946 5.343 1.209 1.00 79.06 87 ALA A O 1
ATOM 676 N N . THR A 1 88 ? 12.461 3.285 1.977 1.00 81.44 88 THR A N 1
ATOM 677 C CA . THR A 1 88 ? 13.856 2.804 1.963 1.00 81.44 88 THR A CA 1
ATOM 678 C C . THR A 1 88 ? 14.337 2.474 0.553 1.00 81.44 88 THR A C 1
ATOM 680 O O . THR A 1 88 ? 15.469 2.804 0.204 1.00 81.44 88 THR A O 1
ATOM 683 N N . LEU A 1 89 ? 13.465 1.898 -0.277 1.00 76.38 89 LEU A N 1
ATOM 684 C CA . LEU A 1 89 ? 13.730 1.598 -1.683 1.00 76.38 89 LEU A CA 1
ATOM 685 C C . LEU A 1 89 ? 13.963 2.872 -2.499 1.00 76.38 89 LEU A C 1
ATOM 687 O O . LEU A 1 89 ? 14.948 2.955 -3.226 1.00 76.38 89 LEU A O 1
ATOM 691 N N . ALA A 1 90 ? 13.139 3.902 -2.295 1.00 70.81 90 ALA A N 1
ATOM 692 C CA . ALA A 1 90 ? 13.291 5.207 -2.942 1.00 70.81 90 ALA A CA 1
ATOM 693 C C . ALA A 1 90 ? 14.588 5.950 -2.551 1.00 70.81 90 ALA A C 1
ATOM 695 O O . ALA A 1 90 ? 15.031 6.855 -3.264 1.00 70.81 90 ALA A O 1
ATOM 696 N N . ALA A 1 91 ? 15.193 5.586 -1.414 1.00 69.38 91 ALA A N 1
ATOM 697 C CA . ALA A 1 91 ? 16.457 6.147 -0.942 1.00 69.38 91 ALA A CA 1
ATOM 698 C C . ALA A 1 91 ? 17.698 5.408 -1.479 1.00 69.38 91 ALA A C 1
ATOM 700 O O . ALA A 1 91 ? 18.806 5.926 -1.352 1.00 69.38 91 ALA A O 1
ATOM 701 N N . ARG A 1 92 ? 17.540 4.211 -2.063 1.00 72.81 92 ARG A N 1
ATOM 702 C CA . ARG A 1 92 ? 18.634 3.412 -2.638 1.00 72.81 92 ARG A CA 1
ATOM 703 C C . ARG A 1 92 ? 18.770 3.671 -4.150 1.00 72.81 92 ARG A C 1
ATOM 705 O O . ARG A 1 92 ? 17.776 4.001 -4.790 1.00 72.81 92 ARG A O 1
ATOM 712 N N . PRO A 1 93 ? 19.955 3.443 -4.756 1.00 58.00 93 PRO A N 1
ATOM 713 C CA . PRO A 1 93 ? 20.140 3.514 -6.215 1.00 58.00 93 PRO A CA 1
ATOM 714 C C . PRO A 1 93 ? 19.320 2.463 -6.992 1.00 58.00 93 PRO A C 1
ATOM 716 O O . PRO A 1 93 ? 19.183 2.553 -8.202 1.00 58.00 93 PRO A O 1
ATOM 719 N N . LEU A 1 94 ? 18.702 1.501 -6.294 1.00 57.62 94 LEU A N 1
ATOM 720 C CA . LEU A 1 94 ? 17.681 0.600 -6.842 1.00 57.62 94 LEU A CA 1
ATOM 721 C C . LEU A 1 94 ? 16.409 1.332 -7.315 1.00 57.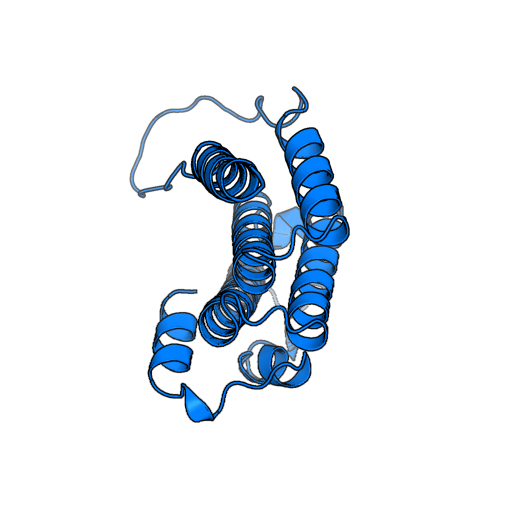62 94 LEU A C 1
ATOM 723 O O . LEU A 1 94 ? 15.597 0.735 -8.013 1.00 57.62 94 LEU A O 1
ATOM 727 N N . ALA A 1 95 ? 16.220 2.605 -6.947 1.00 58.12 95 ALA A N 1
ATOM 728 C CA . ALA A 1 95 ? 15.097 3.422 -7.401 1.00 58.12 95 ALA A CA 1
ATOM 729 C C . ALA A 1 95 ? 15.080 3.637 -8.925 1.00 58.12 95 ALA A C 1
ATOM 731 O O . ALA A 1 95 ? 14.001 3.834 -9.487 1.00 58.12 95 ALA A O 1
ATOM 732 N N . ASP A 1 96 ? 16.236 3.549 -9.589 1.00 60.47 96 ASP A N 1
ATOM 733 C CA . ASP A 1 96 ? 16.328 3.660 -11.048 1.00 60.47 96 ASP A CA 1
ATOM 734 C C . ASP A 1 96 ? 15.701 2.442 -11.748 1.00 60.47 96 ASP A C 1
ATOM 736 O O . ASP A 1 96 ? 15.164 2.581 -12.838 1.00 60.47 96 ASP A O 1
ATOM 740 N N . LEU A 1 97 ? 15.654 1.277 -11.085 1.00 60.88 97 LEU A N 1
ATOM 741 C CA . LEU A 1 97 ? 15.033 0.055 -11.615 1.00 60.88 97 LEU A CA 1
ATOM 742 C C . LEU A 1 97 ? 13.503 0.033 -11.513 1.00 60.88 97 LEU A C 1
ATOM 744 O O . LEU A 1 97 ? 12.889 -0.879 -12.038 1.00 60.88 97 LEU A O 1
ATOM 748 N N . ALA A 1 98 ? 12.864 0.953 -10.794 1.00 62.72 98 ALA A N 1
ATOM 749 C CA . ALA A 1 98 ? 11.398 1.009 -10.691 1.00 62.72 98 ALA A CA 1
ATOM 750 C C . ALA A 1 98 ? 10.830 2.375 -11.104 1.00 62.72 98 ALA A C 1
ATOM 752 O O . ALA A 1 98 ? 9.614 2.558 -11.161 1.00 62.72 98 ALA A O 1
ATOM 753 N N . GLY A 1 99 ? 11.698 3.352 -11.367 1.00 71.50 99 GLY A N 1
ATOM 754 C CA . GLY A 1 99 ? 11.336 4.751 -11.522 1.00 71.50 99 GLY A CA 1
ATOM 755 C C . GLY A 1 99 ? 11.052 5.419 -10.173 1.00 71.50 99 GLY A C 1
ATOM 756 O O . GLY A 1 99 ? 10.082 5.106 -9.474 1.00 71.50 99 GLY A O 1
ATOM 757 N N . ARG A 1 100 ? 11.868 6.419 -9.818 1.00 74.50 100 ARG A N 1
ATOM 758 C CA . ARG A 1 100 ? 11.698 7.219 -8.589 1.00 74.50 100 ARG A CA 1
ATOM 759 C C . ARG A 1 100 ? 10.294 7.832 -8.473 1.00 74.50 100 ARG A C 1
ATOM 761 O O . ARG A 1 100 ? 9.710 7.819 -7.393 1.00 74.50 100 ARG A O 1
ATOM 768 N N . SER A 1 101 ? 9.723 8.301 -9.582 1.00 78.44 101 SER A N 1
ATOM 769 C CA . SER A 1 101 ? 8.368 8.872 -9.639 1.00 78.44 101 SER A CA 1
ATOM 770 C C . SER A 1 101 ? 7.268 7.852 -9.305 1.00 78.44 101 SER A C 1
ATOM 772 O O . SER A 1 101 ? 6.301 8.180 -8.609 1.00 78.44 101 SER A O 1
ATOM 774 N N . THR A 1 102 ? 7.422 6.605 -9.754 1.00 81.06 102 THR A N 1
ATOM 775 C CA . THR A 1 102 ? 6.501 5.499 -9.461 1.00 81.06 102 THR A CA 1
ATOM 776 C C . THR A 1 102 ? 6.538 5.151 -7.979 1.00 81.06 102 THR A C 1
ATOM 778 O O . THR A 1 102 ? 5.486 5.042 -7.347 1.00 81.06 102 THR A O 1
ATOM 781 N N . LEU A 1 103 ? 7.738 5.045 -7.400 1.00 81.69 103 LEU A N 1
ATOM 782 C CA . LEU A 1 103 ? 7.924 4.768 -5.973 1.00 81.69 103 LEU A CA 1
ATOM 783 C C . LEU A 1 103 ? 7.338 5.874 -5.090 1.00 81.69 103 LEU A C 1
ATOM 785 O O . LEU A 1 103 ? 6.641 5.576 -4.122 1.00 81.69 103 LEU A O 1
ATOM 789 N N . GLU A 1 104 ? 7.563 7.143 -5.434 1.00 82.25 104 GLU A N 1
ATOM 790 C CA . GLU A 1 104 ? 6.975 8.279 -4.715 1.00 82.25 104 GLU A CA 1
ATOM 791 C C . GLU A 1 104 ? 5.444 8.260 -4.774 1.00 82.25 104 GLU A C 1
ATOM 793 O O . GLU A 1 104 ? 4.780 8.463 -3.756 1.00 82.25 104 GLU A O 1
ATOM 798 N N . THR A 1 105 ? 4.874 7.951 -5.941 1.00 85.81 105 THR A N 1
ATOM 799 C CA . THR A 1 105 ? 3.419 7.839 -6.107 1.00 85.81 105 THR A CA 1
ATOM 800 C C . THR A 1 105 ? 2.855 6.691 -5.267 1.00 85.81 105 THR A C 1
ATOM 802 O O . THR A 1 105 ? 1.886 6.888 -4.534 1.00 85.81 105 THR A O 1
ATOM 805 N N . CYS A 1 106 ? 3.488 5.515 -5.302 1.00 88.00 106 CYS A N 1
ATOM 806 C CA . CYS A 1 106 ? 3.097 4.351 -4.501 1.00 88.00 106 CYS A CA 1
ATOM 807 C C . CYS A 1 106 ? 3.190 4.637 -2.996 1.00 88.00 106 CYS A C 1
ATOM 809 O O . CYS A 1 106 ? 2.280 4.294 -2.239 1.00 88.00 106 CYS A O 1
ATOM 811 N N . LEU A 1 107 ? 4.248 5.333 -2.567 1.00 86.75 107 LEU A N 1
ATOM 812 C CA . LEU A 1 107 ? 4.416 5.783 -1.189 1.00 86.75 107 LEU A CA 1
ATOM 813 C C . LEU A 1 107 ? 3.278 6.723 -0.775 1.00 86.75 107 LEU A C 1
ATOM 815 O O . LEU A 1 107 ? 2.677 6.523 0.278 1.00 86.75 107 LEU A O 1
ATOM 819 N N . CYS A 1 108 ? 2.940 7.720 -1.599 1.00 85.25 108 CYS A N 1
ATOM 820 C CA . CYS A 1 108 ? 1.816 8.614 -1.325 1.00 85.25 108 CYS A CA 1
ATOM 821 C C . CYS A 1 108 ? 0.491 7.853 -1.189 1.00 85.25 108 CYS A C 1
ATOM 823 O O . CYS A 1 108 ? -0.279 8.150 -0.279 1.00 85.25 108 CYS A O 1
ATOM 825 N N . VAL A 1 109 ? 0.237 6.861 -2.044 1.00 90.12 109 VAL A N 1
ATOM 826 C CA . VAL A 1 109 ? -0.975 6.029 -1.981 1.00 90.12 109 VAL A CA 1
ATOM 827 C C . VAL A 1 109 ? -1.035 5.224 -0.680 1.00 90.12 109 VAL A C 1
ATOM 829 O O . VAL A 1 109 ? -2.075 5.218 -0.023 1.00 90.12 109 VAL A O 1
ATOM 832 N N . CYS A 1 110 ? 0.076 4.620 -0.247 1.00 89.94 110 CYS A N 1
ATOM 833 C CA . CYS A 1 110 ? 0.130 3.893 1.027 1.00 89.94 110 CYS A CA 1
ATOM 834 C C . CYS A 1 110 ? -0.100 4.824 2.229 1.00 89.94 110 CYS A C 1
ATOM 836 O O . CYS A 1 110 ? -0.821 4.478 3.160 1.00 89.94 110 CYS A O 1
ATOM 838 N N . LEU A 1 111 ? 0.455 6.040 2.203 1.00 86.56 111 LEU A N 1
ATOM 839 C CA . LEU A 1 111 ? 0.220 7.028 3.262 1.00 86.56 111 LEU A CA 1
ATOM 840 C C . LEU A 1 111 ? -1.234 7.492 3.319 1.00 86.56 111 LEU A C 1
ATOM 842 O O . LEU A 1 111 ? -1.763 7.703 4.407 1.00 86.56 111 LEU A O 1
ATOM 846 N N . LEU A 1 112 ? -1.881 7.646 2.161 1.00 88.38 112 LEU A N 1
ATOM 847 C CA . LEU A 1 112 ? -3.307 7.951 2.105 1.00 88.38 112 LEU A CA 1
ATOM 848 C C . LEU A 1 112 ? -4.131 6.808 2.690 1.00 88.38 112 LEU A C 1
ATOM 850 O O . LEU A 1 112 ? -5.033 7.079 3.472 1.00 88.38 112 LEU A O 1
ATOM 854 N N . ALA A 1 113 ? -3.790 5.555 2.387 1.00 89.81 113 ALA A N 1
ATOM 855 C CA . ALA A 1 113 ? -4.435 4.394 2.990 1.00 89.81 113 ALA A CA 1
ATOM 856 C C . ALA A 1 113 ? -4.314 4.388 4.521 1.00 89.81 113 ALA A C 1
ATOM 858 O O . ALA A 1 113 ? -5.330 4.319 5.205 1.00 89.81 113 ALA A O 1
ATOM 859 N N . ALA A 1 114 ? -3.110 4.585 5.066 1.00 86.19 114 ALA A N 1
ATOM 860 C CA . ALA A 1 114 ? -2.910 4.683 6.514 1.00 86.19 114 ALA A CA 1
ATOM 861 C C . ALA A 1 114 ? -3.688 5.859 7.143 1.00 86.19 114 ALA A C 1
ATOM 863 O O . ALA A 1 114 ? -4.251 5.733 8.230 1.00 86.19 114 ALA A O 1
ATOM 864 N N . ALA A 1 115 ? -3.763 7.002 6.452 1.00 85.50 115 ALA A N 1
ATOM 865 C CA . ALA A 1 115 ? -4.548 8.150 6.901 1.00 85.50 115 ALA A CA 1
ATOM 866 C C . ALA A 1 115 ? -6.063 7.892 6.865 1.00 85.50 115 ALA A C 1
ATOM 868 O O . ALA A 1 115 ? -6.774 8.394 7.733 1.00 85.50 115 ALA A O 1
ATOM 869 N N . MET A 1 116 ? -6.556 7.116 5.894 1.00 87.56 116 MET A N 1
ATOM 870 C CA . MET A 1 116 ? -7.961 6.704 5.832 1.00 87.56 116 MET A CA 1
ATOM 871 C C . MET A 1 116 ? -8.319 5.783 7.002 1.00 87.56 116 MET A C 1
ATOM 873 O O . MET A 1 116 ? -9.350 6.002 7.633 1.00 87.56 116 MET A O 1
ATOM 877 N N . ILE A 1 117 ? -7.455 4.819 7.342 1.00 89.62 117 ILE A N 1
ATOM 878 C CA . ILE A 1 117 ? -7.683 3.884 8.459 1.00 89.62 117 ILE A CA 1
ATOM 879 C C . ILE A 1 117 ? -7.795 4.632 9.792 1.00 89.62 117 ILE A C 1
ATOM 881 O O . ILE A 1 117 ? -8.738 4.426 10.554 1.00 89.62 117 ILE A O 1
ATOM 885 N N . MET A 1 118 ? -6.875 5.570 10.035 1.00 82.69 118 MET A N 1
ATOM 886 C CA . MET A 1 118 ? -6.801 6.336 11.287 1.00 82.69 118 MET A CA 1
ATOM 887 C C . MET A 1 118 ? -7.629 7.633 11.282 1.00 82.69 118 MET A C 1
ATOM 889 O O . MET A 1 118 ? -7.479 8.472 12.181 1.00 82.69 118 MET A O 1
ATOM 893 N N . CYS A 1 119 ? -8.487 7.835 10.278 1.00 83.62 119 CYS A N 1
ATOM 894 C CA . CYS A 1 119 ? -9.309 9.036 10.169 1.00 83.62 119 CYS A CA 1
ATOM 895 C C . CYS A 1 119 ? -10.224 9.172 11.400 1.00 83.62 119 CYS A C 1
ATOM 897 O O . CYS A 1 119 ? -10.946 8.244 11.749 1.00 83.62 119 CYS A O 1
ATOM 899 N N . GLY A 1 120 ? -10.174 10.326 12.073 1.00 66.25 120 GLY A N 1
ATOM 900 C CA . GLY A 1 120 ? -11.011 10.635 13.240 1.00 66.25 120 GLY A CA 1
ATOM 901 C C . GLY A 1 120 ? -10.395 10.346 14.616 1.00 66.25 120 GLY A C 1
ATOM 902 O O . GLY A 1 120 ? -10.875 10.905 15.595 1.00 66.25 120 GLY A O 1
ATOM 903 N N . ARG A 1 121 ? -9.306 9.562 14.722 1.00 65.31 121 ARG A N 1
ATOM 904 C CA . ARG A 1 121 ? -8.630 9.291 16.018 1.00 65.31 121 ARG A CA 1
ATOM 905 C C . ARG A 1 121 ? -7.399 10.153 16.306 1.00 65.31 121 ARG A C 1
ATOM 907 O O . ARG A 1 121 ? -6.949 10.200 17.444 1.00 65.31 121 ARG A O 1
ATOM 914 N N . GLY A 1 122 ? -6.852 10.839 15.301 1.00 59.16 122 GLY A N 1
ATOM 915 C CA . GLY A 1 122 ? -5.705 11.737 15.491 1.00 59.16 122 GLY A CA 1
ATOM 916 C C . GLY A 1 122 ? -4.381 11.021 15.790 1.00 59.16 122 GLY A C 1
ATOM 917 O O . GLY A 1 122 ? -3.602 11.497 16.613 1.00 59.16 122 G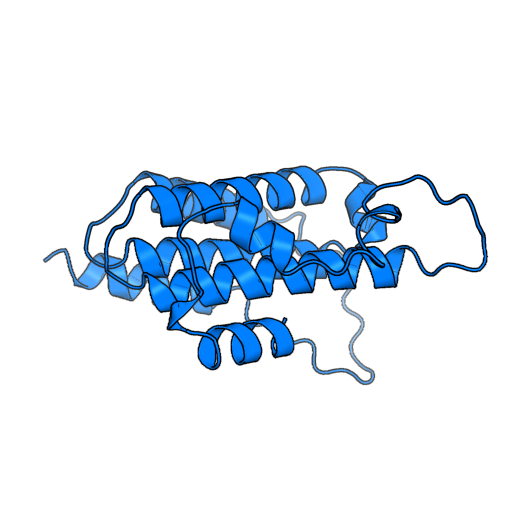LY A O 1
ATOM 918 N N . ASP A 1 123 ? -4.101 9.893 15.128 1.00 66.19 123 ASP A N 1
ATOM 919 C CA . ASP A 1 123 ? -2.857 9.147 15.356 1.00 66.19 123 ASP A CA 1
ATOM 920 C C . ASP A 1 123 ? -1.606 9.955 14.958 1.00 66.19 123 ASP A C 1
ATOM 922 O O . ASP A 1 123 ? -1.364 10.304 13.794 1.00 66.19 123 ASP A O 1
ATOM 926 N N . VAL A 1 124 ? -0.769 10.223 15.962 1.00 70.38 124 VAL A N 1
ATOM 927 C CA . VAL A 1 124 ? 0.485 10.967 15.839 1.00 70.38 124 VAL A CA 1
ATOM 928 C C . VAL A 1 124 ? 1.497 10.217 14.962 1.00 70.38 124 VAL A C 1
ATOM 930 O O . VAL A 1 124 ? 2.316 10.856 14.297 1.00 70.38 124 VAL A O 1
ATOM 933 N N . SER A 1 125 ? 1.450 8.885 14.910 1.00 64.62 125 SER A N 1
ATOM 934 C CA . SER A 1 125 ? 2.362 8.058 14.111 1.00 64.62 125 SER A CA 1
ATOM 935 C C . SER A 1 125 ? 2.168 8.302 12.614 1.00 64.62 125 SER A C 1
ATOM 937 O O . SER A 1 125 ? 3.128 8.649 11.917 1.00 64.62 125 SER A O 1
ATOM 939 N N . VAL A 1 126 ? 0.923 8.264 12.130 1.00 63.31 126 VAL A N 1
ATOM 940 C CA . VAL A 1 126 ? 0.586 8.557 10.725 1.00 63.31 126 VAL A CA 1
ATOM 941 C C . VAL A 1 126 ? 0.928 10.007 10.365 1.00 63.31 126 VAL A C 1
ATOM 943 O O . VAL A 1 126 ? 1.517 10.276 9.311 1.00 63.31 126 VAL A O 1
ATOM 946 N N . LEU A 1 127 ? 0.644 10.955 11.266 1.00 69.38 127 LEU A N 1
ATOM 947 C CA . LEU A 1 127 ? 0.968 12.370 11.066 1.00 69.38 127 LEU A CA 1
ATOM 948 C C . LEU A 1 127 ? 2.481 12.624 10.986 1.00 69.38 127 LEU A C 1
ATOM 950 O O . LEU A 1 127 ? 2.931 13.404 10.138 1.00 69.38 127 LEU A O 1
ATOM 954 N N . ARG A 1 128 ? 3.292 11.952 11.815 1.00 72.56 128 ARG A N 1
ATOM 955 C CA . ARG A 1 128 ? 4.762 12.048 11.768 1.00 72.56 128 ARG A CA 1
ATOM 956 C C . ARG A 1 128 ? 5.315 11.533 10.445 1.00 72.56 128 ARG A C 1
ATOM 958 O O . ARG A 1 128 ? 6.173 12.199 9.859 1.00 72.56 128 ARG A O 1
ATOM 965 N N . VAL A 1 129 ? 4.831 10.387 9.961 1.00 70.12 129 VAL A N 1
ATOM 966 C CA . VAL A 1 129 ? 5.278 9.826 8.676 1.00 70.12 129 VAL A CA 1
ATOM 967 C C . VAL A 1 129 ? 4.881 10.756 7.527 1.00 70.12 129 VAL A C 1
ATOM 969 O O . VAL A 1 129 ? 5.741 11.133 6.728 1.00 70.12 129 VAL A O 1
ATOM 972 N N . CYS A 1 130 ? 3.635 11.237 7.502 1.00 68.12 130 CYS A N 1
ATOM 973 C CA . CYS A 1 130 ? 3.175 12.223 6.521 1.00 68.12 130 CYS A CA 1
ATOM 974 C C . CYS A 1 130 ? 4.033 13.500 6.523 1.00 68.12 130 CYS A C 1
ATOM 976 O O . CYS A 1 130 ? 4.425 13.989 5.461 1.00 68.12 130 CYS A O 1
ATOM 978 N N . ARG A 1 131 ? 4.369 14.040 7.704 1.00 71.62 131 ARG A N 1
ATOM 979 C CA . ARG A 1 131 ? 5.204 15.246 7.831 1.00 71.62 131 ARG A CA 1
ATOM 980 C C . ARG A 1 131 ? 6.635 15.002 7.354 1.00 71.62 131 ARG A C 1
ATOM 982 O O . ARG A 1 131 ? 7.195 15.857 6.672 1.00 71.62 131 ARG A O 1
ATOM 989 N N . ARG A 1 132 ? 7.215 13.840 7.670 1.00 72.62 132 ARG A N 1
ATOM 990 C CA . ARG A 1 132 ? 8.564 13.452 7.231 1.00 72.62 132 ARG A CA 1
ATOM 991 C C . ARG A 1 132 ? 8.645 13.321 5.713 1.00 72.62 132 ARG A C 1
ATOM 993 O O . ARG A 1 132 ? 9.574 13.855 5.114 1.00 72.62 132 ARG A O 1
ATOM 1000 N N . VAL A 1 133 ? 7.678 12.648 5.091 1.00 66.19 133 VAL A N 1
ATOM 1001 C CA . VAL A 1 133 ? 7.644 12.488 3.630 1.00 66.19 133 VAL A CA 1
ATOM 1002 C C . VAL A 1 133 ? 7.406 13.833 2.944 1.00 66.19 133 VAL A C 1
ATOM 1004 O O . VAL A 1 133 ? 8.116 14.165 2.000 1.00 66.19 133 VAL A O 1
ATOM 1007 N N . ARG A 1 134 ? 6.523 14.683 3.483 1.00 69.00 134 ARG A N 1
ATOM 1008 C CA . ARG A 1 134 ? 6.327 16.052 2.980 1.00 69.00 134 ARG A CA 1
ATOM 1009 C C . ARG A 1 134 ? 7.594 16.901 3.053 1.00 69.00 134 ARG A C 1
ATOM 1011 O O . ARG A 1 134 ? 7.899 17.593 2.092 1.00 69.00 134 ARG A O 1
ATOM 1018 N N . ALA A 1 135 ? 8.331 16.849 4.162 1.00 67.88 135 ALA A N 1
ATOM 1019 C CA . ALA A 1 135 ? 9.580 17.593 4.307 1.00 67.88 135 ALA A CA 1
ATOM 1020 C C . ALA A 1 135 ? 10.639 17.150 3.282 1.00 67.88 135 ALA A C 1
ATOM 1022 O O . ALA A 1 135 ? 11.369 17.986 2.762 1.00 67.88 135 ALA A O 1
ATOM 1023 N N . ARG A 1 136 ? 10.686 15.852 2.950 1.00 65.50 136 ARG A N 1
ATOM 1024 C CA . ARG A 1 136 ? 11.579 15.318 1.908 1.00 65.50 136 ARG A CA 1
ATOM 1025 C C . ARG A 1 136 ? 11.183 15.783 0.506 1.00 65.50 136 ARG A C 1
ATOM 1027 O O . ARG A 1 136 ? 12.055 16.173 -0.255 1.00 65.50 136 ARG A O 1
ATOM 1034 N N . LEU A 1 137 ? 9.886 15.792 0.195 1.00 60.41 137 LEU A N 1
ATOM 1035 C CA . LEU A 1 137 ? 9.371 16.242 -1.105 1.00 60.41 137 LEU A CA 1
ATOM 1036 C C . LEU A 1 137 ? 9.427 17.771 -1.280 1.00 60.41 137 LEU A C 1
ATOM 1038 O O . LEU A 1 137 ? 9.497 18.258 -2.402 1.00 60.41 137 LEU A O 1
ATOM 1042 N N . ALA A 1 138 ? 9.400 18.534 -0.183 1.00 54.66 138 ALA A N 1
ATOM 1043 C CA . ALA A 1 138 ? 9.524 19.993 -0.191 1.00 54.66 138 ALA A CA 1
ATOM 1044 C C . ALA A 1 138 ? 10.984 20.486 -0.226 1.00 54.66 138 ALA A C 1
ATOM 1046 O O . ALA A 1 138 ? 11.214 21.683 -0.396 1.00 54.66 138 ALA A O 1
ATOM 1047 N N . ALA A 1 139 ? 11.970 19.599 -0.051 1.00 44.50 139 ALA A N 1
ATOM 1048 C CA . ALA A 1 139 ? 13.373 19.978 -0.127 1.00 44.50 139 ALA A CA 1
ATOM 1049 C C . ALA A 1 139 ? 13.732 20.390 -1.574 1.00 44.50 139 ALA A C 1
ATOM 1051 O O . ALA A 1 139 ? 13.435 19.646 -2.513 1.00 44.50 139 ALA A O 1
ATOM 1052 N N . PRO A 1 140 ? 14.402 21.540 -1.782 1.00 41.81 140 PRO A N 1
ATOM 1053 C CA . PRO A 1 140 ? 14.605 22.157 -3.101 1.00 41.81 140 PRO A CA 1
ATOM 1054 C C . PRO A 1 140 ? 15.470 21.354 -4.096 1.00 41.81 140 PRO A C 1
ATOM 1056 O O . PRO A 1 140 ? 15.668 21.800 -5.220 1.00 41.81 140 PRO A O 1
ATOM 1059 N N . GLY A 1 141 ? 15.952 20.160 -3.731 1.00 45.03 141 GLY A N 1
ATOM 1060 C CA . GLY A 1 141 ? 16.711 19.265 -4.613 1.00 45.03 141 GLY A CA 1
ATOM 1061 C C . GLY A 1 141 ? 15.868 18.300 -5.462 1.00 45.03 141 GLY A C 1
ATOM 1062 O O . GLY A 1 141 ? 16.385 17.754 -6.429 1.00 45.03 141 GLY A O 1
ATOM 1063 N N . ALA A 1 142 ? 14.582 18.092 -5.150 1.00 44.22 142 ALA A N 1
ATOM 1064 C CA . ALA A 1 142 ? 13.705 17.197 -5.925 1.00 44.22 142 ALA A CA 1
ATOM 1065 C C . ALA A 1 142 ? 13.004 17.897 -7.111 1.00 44.22 142 ALA A C 1
ATOM 1067 O O . ALA A 1 142 ? 12.409 17.243 -7.963 1.00 44.22 142 ALA A O 1
ATOM 1068 N N . ALA A 1 143 ? 13.076 19.231 -7.182 1.00 41.12 143 ALA A N 1
ATOM 1069 C CA . ALA A 1 143 ? 12.374 20.048 -8.173 1.00 41.12 143 ALA A CA 1
ATOM 1070 C C . ALA A 1 143 ? 13.200 20.373 -9.438 1.00 41.12 143 ALA A C 1
ATOM 1072 O O . ALA A 1 143 ? 12.701 21.077 -10.313 1.00 41.12 143 ALA A O 1
ATOM 1073 N N . ALA A 1 144 ? 14.444 19.887 -9.547 1.00 36.19 144 ALA A N 1
ATOM 1074 C CA . ALA A 1 144 ? 15.412 20.339 -10.555 1.00 36.19 144 ALA A CA 1
ATOM 1075 C C . ALA A 1 144 ? 15.868 19.262 -11.565 1.00 36.19 144 ALA A C 1
ATOM 1077 O O . ALA A 1 144 ? 16.955 19.380 -12.123 1.00 36.19 144 ALA A O 1
ATOM 1078 N N . ALA A 1 145 ? 15.056 18.239 -11.848 1.00 34.41 145 ALA A N 1
ATOM 1079 C CA . ALA A 1 145 ? 15.300 17.326 -12.972 1.00 34.41 145 ALA A CA 1
ATOM 1080 C C . ALA A 1 145 ? 14.276 17.569 -14.100 1.00 34.41 145 ALA A C 1
ATOM 1082 O O . ALA A 1 145 ? 13.213 16.958 -14.144 1.00 34.41 145 ALA A O 1
ATOM 1083 N N . HIS A 1 146 ? 14.664 18.498 -14.984 1.00 35.06 146 HIS A N 1
ATOM 1084 C CA . HIS A 1 146 ? 14.162 18.836 -16.329 1.00 35.06 146 HIS A CA 1
ATOM 1085 C C . HIS A 1 146 ? 12.809 19.562 -16.513 1.00 35.06 146 HIS A C 1
ATOM 1087 O O . HIS A 1 146 ? 11.741 18.994 -16.286 1.00 35.06 146 HIS A O 1
ATOM 1093 N N . PRO A 1 147 ? 12.834 20.779 -17.104 1.00 39.62 147 PRO A N 1
ATOM 1094 C CA . PRO A 1 147 ? 11.735 21.332 -17.874 1.00 39.62 147 PRO A CA 1
ATOM 1095 C C . PRO A 1 147 ? 11.959 21.000 -19.358 1.00 39.62 147 PRO A C 1
ATOM 1097 O O . PRO A 1 147 ? 12.602 21.755 -20.077 1.00 39.62 147 PRO A O 1
ATOM 1100 N N . HIS A 1 148 ? 11.418 19.883 -19.836 1.00 33.66 148 HIS A N 1
ATOM 1101 C CA . HIS A 1 148 ? 11.094 19.756 -21.256 1.00 33.66 148 HIS A CA 1
ATOM 1102 C C . HIS A 1 148 ? 9.638 19.338 -21.375 1.00 33.66 148 HIS A C 1
ATOM 1104 O O . HIS A 1 148 ? 9.214 18.274 -20.929 1.00 33.66 148 HIS A O 1
ATOM 1110 N N . ALA A 1 149 ? 8.859 20.275 -21.895 1.00 36.38 149 ALA A N 1
ATOM 1111 C CA . ALA A 1 149 ? 7.451 20.119 -22.148 1.00 36.38 149 ALA A CA 1
ATOM 1112 C C . ALA A 1 149 ? 7.235 19.250 -23.399 1.00 36.38 149 ALA A C 1
ATOM 1114 O O . ALA A 1 149 ? 7.861 19.494 -24.428 1.00 36.38 149 ALA A O 1
ATOM 1115 N N . LEU A 1 150 ? 6.250 18.348 -23.278 1.00 40.75 150 LEU A N 1
ATOM 1116 C CA . LEU A 1 150 ? 5.508 17.623 -24.323 1.00 40.75 150 LEU A CA 1
ATOM 1117 C C . LEU A 1 150 ? 6.288 16.450 -24.951 1.00 40.75 150 LEU A C 1
ATOM 1119 O O . LEU A 1 150 ? 7.334 16.626 -25.558 1.00 40.75 150 LEU A O 1
ATOM 1123 N N . THR A 1 151 ? 5.814 15.203 -24.854 1.00 34.22 151 THR A N 1
ATOM 1124 C CA . THR A 1 151 ? 4.787 14.669 -25.770 1.00 34.22 151 THR A CA 1
ATOM 1125 C C . THR A 1 151 ? 4.199 13.351 -25.221 1.00 34.22 151 THR A C 1
ATOM 1127 O O . THR A 1 151 ? 4.943 12.463 -24.831 1.00 34.22 151 THR A O 1
ATOM 1130 N N . HIS A 1 152 ? 2.863 13.238 -25.228 1.00 38.66 152 HIS A N 1
ATOM 1131 C CA . HIS A 1 152 ? 2.037 12.028 -25.039 1.00 38.66 152 HIS A CA 1
ATOM 1132 C C . HIS A 1 152 ? 2.205 11.180 -23.760 1.00 38.66 152 HIS A C 1
ATOM 1134 O O . HIS A 1 152 ? 2.970 10.228 -23.698 1.00 38.66 152 HIS A O 1
ATOM 1140 N N . GLY A 1 153 ? 1.332 11.434 -22.783 1.00 35.12 153 GLY A N 1
ATOM 1141 C CA . GLY A 1 153 ? 1.061 10.517 -21.674 1.00 35.12 153 GLY A CA 1
ATOM 1142 C C . GLY A 1 153 ? 0.648 11.291 -20.434 1.00 35.12 153 GLY A C 1
ATOM 1143 O O . GLY A 1 153 ? 1.438 12.053 -19.891 1.00 35.12 153 GLY A O 1
ATOM 1144 N N . GLY A 1 154 ? -0.611 11.161 -20.015 1.00 38.09 154 GLY A N 1
ATOM 1145 C CA . GLY A 1 154 ? -1.171 11.882 -18.873 1.00 38.09 154 GLY A CA 1
ATOM 1146 C C . GLY A 1 154 ? -0.481 11.519 -17.559 1.00 38.09 154 GLY A C 1
ATOM 1147 O O . GLY A 1 154 ? -0.962 10.667 -16.818 1.00 38.09 154 GLY A O 1
ATOM 1148 N N . GLN A 1 155 ? 0.624 12.191 -17.241 1.00 37.97 155 GLN A N 1
ATOM 1149 C CA . GLN A 1 155 ? 1.244 12.118 -15.927 1.00 37.97 155 GLN A CA 1
ATOM 1150 C C . GLN A 1 155 ? 0.451 13.030 -14.990 1.00 37.97 155 GLN A C 1
ATOM 1152 O O . GLN A 1 155 ? 0.626 14.250 -14.946 1.00 37.97 155 GLN A O 1
ATOM 1157 N N . VAL A 1 156 ? -0.493 12.422 -14.278 1.00 39.81 156 VAL A N 1
ATOM 1158 C CA . VAL A 1 156 ? -1.315 13.052 -13.247 1.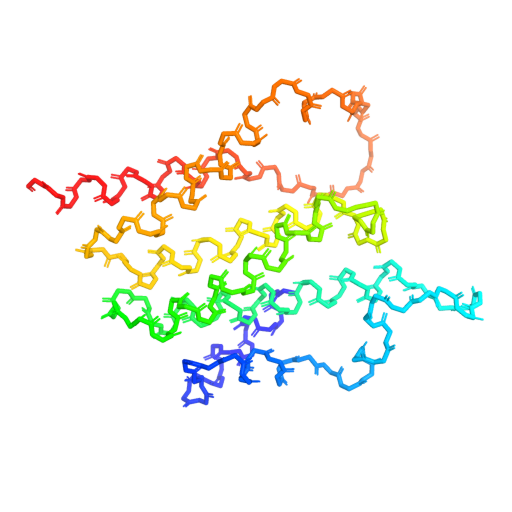00 39.81 156 VAL A CA 1
ATOM 1159 C C . VAL A 1 156 ? -0.395 13.621 -12.156 1.00 39.81 156 VAL A C 1
ATOM 1161 O O . VAL A 1 156 ? 0.016 12.933 -11.223 1.00 39.81 156 VAL A O 1
ATOM 1164 N N . ARG A 1 157 ? -0.058 14.910 -12.270 1.00 36.69 157 ARG A N 1
ATOM 1165 C CA . ARG A 1 157 ? 0.650 15.704 -11.255 1.00 36.69 157 ARG A CA 1
ATOM 1166 C C . ARG A 1 157 ? -0.295 15.991 -10.078 1.00 36.69 157 ARG A C 1
ATOM 1168 O O . ARG A 1 157 ? -0.713 17.125 -9.872 1.00 36.69 157 ARG A O 1
ATOM 1175 N N . CYS A 1 158 ? -0.667 14.959 -9.317 1.00 38.78 158 CYS A N 1
ATOM 1176 C CA . CYS A 1 158 ? -1.582 15.070 -8.168 1.00 38.78 158 CYS A CA 1
ATOM 1177 C C . CYS A 1 158 ? -0.893 15.219 -6.798 1.00 38.78 158 CYS A C 1
ATOM 1179 O O . CYS A 1 158 ? -1.575 15.356 -5.781 1.00 38.78 158 CYS A O 1
ATOM 1181 N N . THR A 1 159 ? 0.438 15.217 -6.715 1.00 48.00 159 THR A N 1
ATOM 1182 C CA . THR A 1 159 ? 1.125 14.979 -5.433 1.00 48.00 159 THR A CA 1
ATOM 1183 C C . THR A 1 159 ? 1.277 16.147 -4.441 1.00 48.00 159 THR A C 1
ATOM 1185 O O . THR A 1 159 ? 1.552 15.836 -3.283 1.00 48.00 159 THR A O 1
ATOM 1188 N N . PRO A 1 160 ? 1.001 17.441 -4.732 1.00 43.25 160 PRO A N 1
ATOM 1189 C CA . PRO A 1 160 ? 0.979 18.442 -3.657 1.00 43.25 160 PRO A CA 1
ATOM 1190 C C . PRO A 1 160 ? -0.426 18.792 -3.135 1.00 43.25 160 PRO A C 1
ATOM 1192 O O . PRO A 1 160 ? -0.535 19.406 -2.076 1.00 43.25 160 PRO A O 1
ATOM 1195 N N . ARG A 1 161 ? -1.517 18.425 -3.830 1.00 35.00 161 ARG A N 1
ATOM 1196 C CA . ARG A 1 161 ? -2.876 18.871 -3.442 1.00 35.00 161 ARG A CA 1
ATOM 1197 C C . ARG A 1 161 ? -3.624 17.884 -2.547 1.00 35.00 161 ARG A C 1
ATOM 1199 O O . ARG A 1 161 ? -4.334 18.321 -1.646 1.00 35.00 161 ARG A O 1
ATOM 1206 N N . ILE A 1 162 ? -3.428 16.577 -2.728 1.00 42.25 162 ILE A N 1
ATOM 1207 C CA . ILE A 1 162 ? -4.155 15.557 -1.953 1.00 42.25 162 ILE A CA 1
ATOM 1208 C C . ILE A 1 162 ? -3.710 15.570 -0.480 1.00 42.25 162 ILE A C 1
ATOM 1210 O O . ILE A 1 162 ? -4.545 15.611 0.417 1.00 42.25 162 ILE A O 1
ATOM 1214 N N . THR A 1 163 ? -2.407 15.701 -0.207 1.00 41.94 163 THR A N 1
ATOM 1215 C CA . THR A 1 163 ? -1.866 15.819 1.162 1.00 41.94 163 THR A CA 1
ATOM 1216 C C . THR A 1 163 ? -2.288 17.097 1.890 1.00 41.94 163 THR A C 1
ATOM 1218 O O . THR A 1 163 ? -2.267 17.129 3.123 1.00 41.94 163 THR A O 1
ATOM 1221 N N . HIS A 1 164 ? -2.665 18.150 1.162 1.00 37.78 164 HIS A N 1
ATOM 1222 C CA . HIS A 1 164 ? -3.170 19.393 1.746 1.00 37.78 164 HIS A CA 1
ATOM 1223 C C . HIS A 1 164 ? -4.653 19.284 2.141 1.00 37.78 164 HIS A C 1
ATOM 1225 O O . HIS A 1 164 ? -5.070 19.897 3.123 1.00 37.78 164 HIS A O 1
ATOM 1231 N N . TYR A 1 165 ? -5.435 18.479 1.413 1.00 36.88 165 TYR A N 1
ATOM 1232 C CA . TYR A 1 165 ? -6.846 18.227 1.716 1.00 36.88 165 TYR A CA 1
ATOM 1233 C C . TYR A 1 165 ? -7.033 17.197 2.831 1.00 36.88 165 TYR A C 1
ATOM 1235 O O . TYR A 1 165 ? -7.802 17.464 3.751 1.00 36.88 165 TYR A O 1
ATOM 1243 N N . THR A 1 166 ? -6.284 16.086 2.830 1.00 45.12 166 THR A N 1
ATOM 1244 C CA . THR A 1 166 ? -6.393 15.068 3.891 1.00 45.12 166 THR A CA 1
ATOM 1245 C C . THR A 1 166 ? -6.115 15.672 5.270 1.00 45.12 166 THR A C 1
ATOM 1247 O O . THR A 1 166 ? -6.872 15.438 6.201 1.00 45.12 166 THR A O 1
ATOM 1250 N N . LEU A 1 167 ? -5.111 16.552 5.385 1.00 43.34 167 LEU A N 1
ATOM 1251 C CA . LEU A 1 167 ? -4.762 17.205 6.653 1.00 43.34 167 LEU A CA 1
ATOM 1252 C C . LEU A 1 167 ? -5.736 18.315 7.073 1.00 43.34 167 LEU A C 1
ATOM 1254 O O . LEU A 1 167 ? -5.925 18.520 8.268 1.00 43.34 167 LEU A O 1
ATOM 1258 N N . ARG A 1 168 ? -6.384 19.010 6.124 1.00 39.00 168 ARG A N 1
ATOM 1259 C CA . ARG A 1 168 ? -7.452 19.968 6.458 1.00 39.00 168 ARG A CA 1
ATOM 1260 C C . ARG A 1 168 ? -8.678 19.263 7.034 1.00 39.00 168 ARG A C 1
ATOM 1262 O O . ARG A 1 168 ? -9.251 19.786 7.978 1.00 39.00 168 ARG A O 1
ATOM 1269 N N . TYR A 1 169 ? -9.040 18.088 6.519 1.00 40.31 169 TYR A N 1
ATOM 1270 C CA . TYR A 1 169 ? -10.162 1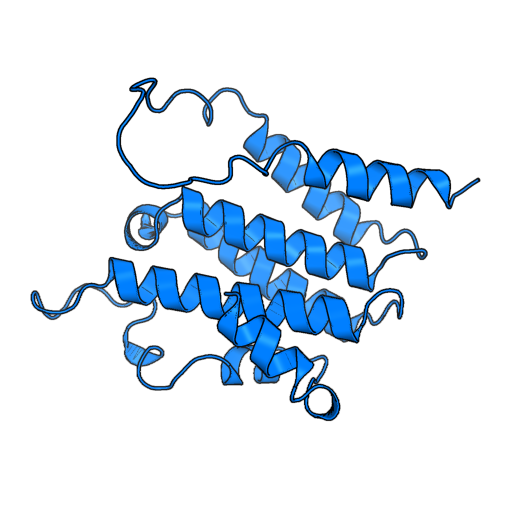7.316 7.059 1.00 40.31 169 TYR A CA 1
ATOM 1271 C C . TYR A 1 169 ? -9.855 16.724 8.443 1.00 40.31 169 TYR A C 1
ATOM 1273 O O . TYR A 1 169 ? -10.698 16.807 9.331 1.00 40.31 169 TYR A O 1
ATOM 1281 N N . THR A 1 170 ? -8.638 16.222 8.692 1.00 43.38 170 THR A N 1
ATOM 1282 C CA . THR A 1 170 ? -8.289 15.698 10.028 1.00 43.38 170 THR A CA 1
ATOM 1283 C C . THR A 1 170 ? -8.200 16.800 11.091 1.00 43.38 170 THR A C 1
ATOM 1285 O O . THR A 1 170 ? -8.617 16.576 12.220 1.00 43.38 170 THR A O 1
ATOM 1288 N N . LEU A 1 171 ? -7.713 17.999 10.743 1.00 40.31 171 LEU A N 1
ATOM 1289 C CA . LEU A 1 171 ? -7.605 19.128 11.683 1.00 40.31 171 LEU A CA 1
ATOM 1290 C C . LEU A 1 171 ? -8.951 19.799 12.004 1.00 40.31 171 LEU A C 1
ATOM 1292 O O . LEU A 1 171 ? -9.087 20.405 13.063 1.00 40.31 171 LEU A O 1
ATOM 1296 N N . HIS A 1 172 ? -9.946 19.704 11.118 1.00 38.22 172 HIS A N 1
ATOM 1297 C CA . HIS A 1 172 ? -11.264 20.308 11.347 1.00 38.22 172 HIS A CA 1
ATOM 1298 C C . HIS A 1 172 ? -12.202 19.440 12.202 1.00 38.22 172 HIS A C 1
ATOM 1300 O O . HIS A 1 172 ? -13.268 19.911 12.580 1.00 38.22 172 HIS A O 1
ATOM 1306 N N . THR A 1 173 ? -11.809 18.195 12.501 1.00 37.72 173 THR A N 1
ATOM 1307 C CA . THR A 1 173 ? -12.575 17.256 13.349 1.00 37.72 173 THR A CA 1
ATOM 1308 C C . THR A 1 173 ? -12.078 17.256 14.806 1.00 37.72 173 THR A C 1
ATOM 1310 O O . THR A 1 173 ? -12.581 16.516 15.641 1.00 37.72 173 THR A O 1
ATOM 1313 N N . THR A 1 174 ? -11.069 18.078 15.117 1.00 39.03 174 THR A N 1
ATOM 1314 C CA . THR A 1 174 ? -10.475 18.240 16.458 1.00 39.03 174 THR A CA 1
ATOM 1315 C C . THR A 1 174 ? -10.881 19.545 17.156 1.00 39.03 174 THR A C 1
ATOM 1317 O O . THR A 1 174 ? -10.177 19.988 18.060 1.00 39.03 174 THR A O 1
ATOM 1320 N N . TYR A 1 175 ? -11.999 20.156 16.757 1.00 35.62 175 TYR A N 1
ATOM 1321 C CA . TYR A 1 175 ? -12.638 21.263 17.477 1.00 35.62 175 TYR A CA 1
ATOM 1322 C C . TYR A 1 175 ? -14.133 21.013 17.629 1.00 35.62 175 TYR A C 1
ATOM 1324 O O . TYR A 1 175 ? -14.745 20.577 16.628 1.00 35.62 175 TYR A O 1
#

Organism: Manduca sexta (NCBI:txid7130)

Secondary structure (DSSP, 8-state):
-HHHHHHHHHTGGG--SSHHHHHTTS-TTTGGGSSPPP--TTS-HHHHHHHHHHHHHHHHHHHHHHTTTT--HHHHHHHHHHHHHHHHHTTSGGGGGT-HHHHHHHHHHHHHHHHHHTTTTT-HHHHHHHHHHHHHHTSTTSS-S------S------TTTHHHHHHHHHHTT--

Sequence (175 aa):
MLRIIARGLVLWDSIEASEEWIDDQVPETIKPYIFTKPTEDNVDYEAMNQAYCNIVAGACFALGLRFAGSGDEDARDAVLQRAGAFATLAARPLADLAGRSTLETCLCVCLLAAAMIMCGRGDVSVLRVCRRVRARLAAPGAAAAHPHALTHGGQVRCTPRITHYTLRYTLHTTY

pLDDT: mean 71.78, std 19.7, range [33.66, 94.19]

Radius of gyration: 16.81 Å; chains: 1; bounding box: 36×38×43 Å

InterPro domains:
  IPR002015 Proteasome/cyclosome repeat [PF01851] (58-80)
  IPR024990 Anaphase-promoting complex subunit 1 [PTHR12827] (1-136)